Protein AF-A0A9P8LD90-F1 (afdb_monomer_lite)

Organism: NCBI:txid265104

InterPro domains:
  IPR002119 Histone H2A [PR00620] (6-20)
  IPR002119 Histone H2A [PR00620] (33-51)
  IPR002119 Histone H2A [PTHR23430] (2-52)
  IPR002119 Histone H2A [SM00414] (2-56)
  IPR009072 Histone-fold [G3DSA:1.10.20.10] (1-63)
  IPR009072 Histone-fold [SSF47113] (3-52)
  IPR032454 Histone H2A, C-terminal domain [PF16211] (26-58)

Radius of gyration: 17.79 Å; chains: 1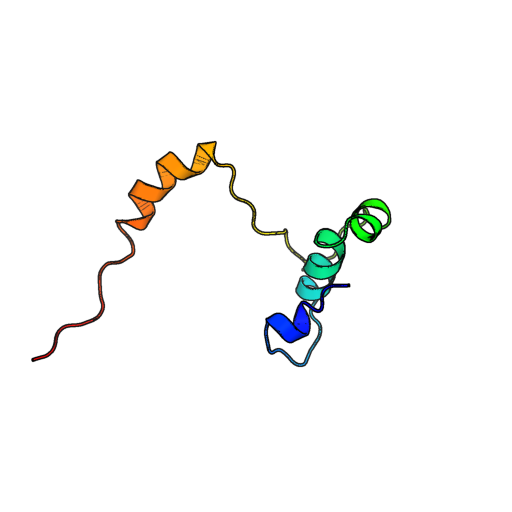; bounding box: 36×28×50 Å

Structure (mmCIF, N/CA/C/O backbone):
data_AF-A0A9P8LD90-F1
#
_entry.id   AF-A0A9P8LD90-F1
#
loop_
_atom_site.group_PDB
_atom_site.id
_atom_site.type_symbol
_atom_site.label_atom_id
_atom_site.label_alt_id
_atom_site.label_comp_id
_atom_site.label_asym_id
_atom_si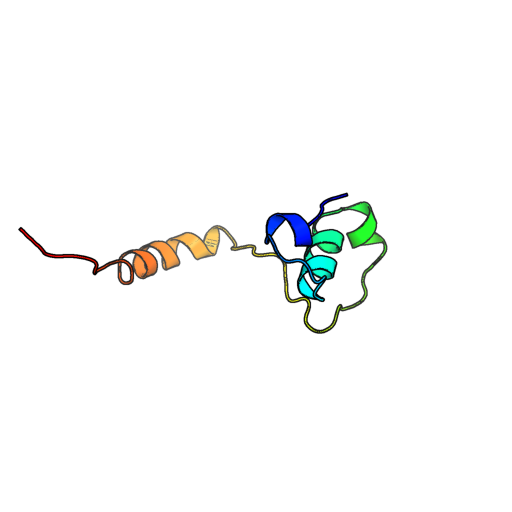te.label_entity_id
_atom_site.label_seq_id
_atom_site.pdbx_PDB_ins_code
_atom_site.Cartn_x
_atom_site.Cartn_y
_atom_site.Cartn_z
_atom_site.occupancy
_atom_site.B_iso_or_equiv
_atom_site.auth_seq_id
_atom_site.auth_comp_id
_atom_site.auth_asym_id
_atom_site.auth_atom_id
_atom_site.pdbx_PDB_model_num
ATOM 1 N N . MET A 1 1 ? 12.129 5.536 1.098 1.00 51.47 1 MET A N 1
ATOM 2 C CA . MET A 1 1 ? 11.798 4.284 1.828 1.00 51.47 1 MET A CA 1
ATOM 3 C C . MET A 1 1 ? 11.025 4.548 3.120 1.00 51.47 1 MET A C 1
ATOM 5 O O . MET A 1 1 ? 11.589 5.033 4.097 1.00 51.47 1 MET A O 1
ATOM 9 N N . ARG A 1 2 ? 9.725 4.232 3.131 1.00 62.47 2 ARG A N 1
ATOM 10 C CA . ARG A 1 2 ? 8.814 4.447 4.270 1.00 62.47 2 ARG A CA 1
ATOM 11 C C . ARG A 1 2 ? 8.625 3.145 5.063 1.00 62.47 2 ARG A C 1
ATOM 13 O O . ARG A 1 2 ? 8.306 2.114 4.481 1.00 62.47 2 ARG A O 1
ATOM 20 N N . ASN A 1 3 ? 8.808 3.179 6.385 1.00 75.94 3 ASN A N 1
ATOM 21 C CA . ASN A 1 3 ? 8.748 1.991 7.250 1.00 75.94 3 ASN A CA 1
ATOM 22 C C . ASN A 1 3 ? 7.368 1.815 7.912 1.00 75.94 3 ASN A C 1
ATOM 24 O O . ASN A 1 3 ? 7.216 1.983 9.121 1.00 75.94 3 ASN A O 1
ATOM 28 N N . ALA A 1 4 ? 6.377 1.379 7.130 1.00 78.25 4 ALA A N 1
ATOM 29 C CA . ALA A 1 4 ? 4.979 1.263 7.570 1.00 78.25 4 ALA A CA 1
ATOM 30 C C . ALA A 1 4 ? 4.758 0.364 8.810 1.00 78.25 4 ALA A C 1
ATOM 32 O O . ALA A 1 4 ? 3.852 0.609 9.603 1.00 78.25 4 ALA A O 1
ATOM 33 N N . ALA A 1 5 ? 5.583 -0.671 9.008 1.00 74.31 5 ALA A N 1
ATOM 34 C CA . ALA A 1 5 ? 5.478 -1.547 10.180 1.00 74.31 5 ALA A CA 1
ATOM 35 C C . ALA A 1 5 ? 5.886 -0.842 11.490 1.00 74.31 5 ALA A C 1
ATOM 37 O O . ALA A 1 5 ? 5.287 -1.084 12.539 1.00 74.31 5 ALA A O 1
ATOM 38 N N . LYS A 1 6 ? 6.878 0.061 11.426 1.00 77.06 6 LYS A N 1
ATOM 39 C CA . LYS A 1 6 ? 7.300 0.865 12.583 1.00 77.06 6 LYS A CA 1
ATOM 40 C C . LYS A 1 6 ? 6.244 1.912 12.928 1.00 77.06 6 LYS A C 1
ATOM 42 O O . LYS A 1 6 ? 5.955 2.100 14.107 1.00 77.06 6 LYS A O 1
ATOM 47 N N . ASP A 1 7 ? 5.618 2.502 11.912 1.00 78.56 7 ASP A N 1
ATOM 48 C CA . ASP A 1 7 ? 4.569 3.514 12.080 1.00 78.56 7 ASP A CA 1
ATOM 49 C C . ASP A 1 7 ? 3.334 2.953 12.811 1.00 78.56 7 ASP A C 1
ATOM 51 O O . ASP A 1 7 ? 2.742 3.633 13.647 1.00 78.56 7 ASP A O 1
ATOM 55 N N . LEU A 1 8 ? 2.987 1.681 12.573 1.00 77.31 8 LEU A N 1
ATOM 56 C CA . LEU A 1 8 ? 1.899 0.987 13.278 1.00 77.31 8 LEU A CA 1
ATOM 57 C C . LEU A 1 8 ? 2.308 0.366 14.630 1.00 77.31 8 LEU A C 1
ATOM 59 O O . LEU A 1 8 ? 1.483 -0.293 15.260 1.00 77.31 8 LEU A O 1
ATOM 63 N N . LYS A 1 9 ? 3.552 0.564 15.098 1.00 78.25 9 LYS A N 1
ATOM 64 C CA . LYS A 1 9 ? 4.099 -0.008 16.350 1.00 78.25 9 LYS A CA 1
ATOM 65 C C . LYS A 1 9 ? 3.969 -1.536 16.454 1.00 78.25 9 LYS A C 1
ATOM 67 O O . LYS A 1 9 ? 3.865 -2.090 17.549 1.00 78.25 9 LYS A O 1
ATOM 72 N N . VAL A 1 10 ? 3.999 -2.239 15.326 1.00 81.44 10 VAL A N 1
ATOM 73 C CA . VAL A 1 10 ? 3.860 -3.700 15.264 1.00 81.44 10 VAL A CA 1
ATOM 74 C C . VAL A 1 10 ? 5.192 -4.356 14.907 1.00 81.44 10 VAL A C 1
ATOM 76 O O . VAL A 1 10 ? 5.914 -3.898 14.027 1.00 81.44 10 VAL A O 1
ATOM 79 N N . LYS A 1 11 ? 5.531 -5.457 15.592 1.00 79.25 11 LYS A N 1
ATOM 80 C CA . LYS A 1 11 ? 6.810 -6.171 15.393 1.00 79.25 11 LYS A CA 1
ATOM 81 C C . LYS A 1 11 ? 6.828 -7.072 14.151 1.00 79.25 11 LYS A C 1
ATOM 83 O O . LYS A 1 11 ? 7.900 -7.386 13.649 1.00 79.25 11 LYS A O 1
ATOM 88 N N . ARG A 1 12 ? 5.659 -7.506 13.660 1.00 86.38 12 ARG A N 1
ATOM 89 C CA . ARG A 1 12 ? 5.526 -8.413 12.507 1.00 86.38 12 ARG A CA 1
ATOM 90 C C . ARG A 1 12 ? 5.106 -7.641 11.258 1.00 86.38 12 ARG A C 1
ATOM 92 O O . ARG A 1 12 ? 4.156 -6.860 11.293 1.00 86.38 12 ARG A O 1
ATOM 99 N N . ILE A 1 13 ? 5.787 -7.897 10.143 1.00 87.94 13 ILE A N 1
ATOM 100 C CA . ILE A 1 13 ? 5.413 -7.350 8.837 1.00 87.94 13 ILE A CA 1
ATOM 101 C C . ILE A 1 13 ? 4.182 -8.110 8.326 1.00 87.94 13 ILE A C 1
ATOM 103 O O . ILE A 1 13 ? 4.183 -9.336 8.282 1.00 87.94 13 ILE A O 1
ATOM 107 N N . THR A 1 14 ? 3.122 -7.385 7.973 1.00 89.50 14 THR A N 1
ATOM 108 C CA . THR A 1 14 ? 1.893 -7.928 7.389 1.00 89.50 14 THR A CA 1
ATOM 109 C C . THR A 1 14 ? 1.810 -7.526 5.913 1.00 89.50 14 THR A C 1
ATOM 111 O O . THR A 1 14 ? 2.463 -6.553 5.513 1.00 89.50 14 THR A O 1
ATOM 114 N N . PRO A 1 15 ? 0.978 -8.200 5.097 1.00 90.81 15 PRO A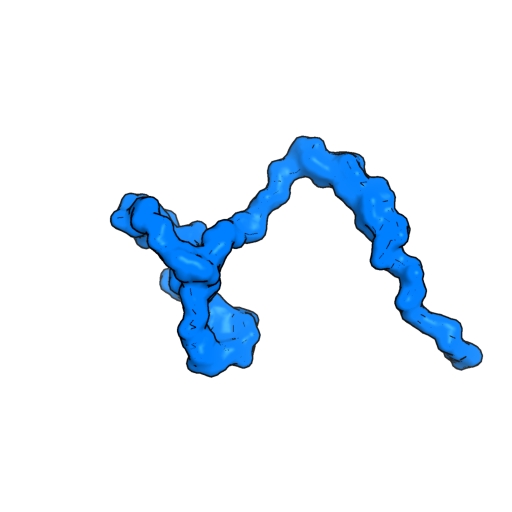 N 1
ATOM 115 C CA . PRO A 1 15 ? 0.786 -7.822 3.694 1.00 90.81 15 PRO A CA 1
ATOM 116 C C . PRO A 1 15 ? 0.344 -6.362 3.513 1.00 90.81 15 PRO A C 1
ATOM 118 O O . PRO A 1 15 ? 0.700 -5.712 2.531 1.00 90.81 15 PRO A O 1
ATOM 121 N N . ARG A 1 16 ? -0.353 -5.796 4.510 1.00 89.88 16 ARG A N 1
ATOM 122 C CA . ARG A 1 16 ? -0.726 -4.379 4.539 1.00 89.88 16 ARG A CA 1
ATOM 123 C C . ARG A 1 16 ? 0.481 -3.442 4.586 1.00 89.88 16 ARG A C 1
ATOM 125 O O . ARG A 1 16 ? 0.461 -2.414 3.918 1.00 89.88 16 ARG A O 1
ATOM 132 N N . HIS A 1 17 ? 1.527 -3.773 5.342 1.00 90.12 17 HIS A N 1
ATOM 133 C CA . HIS A 1 17 ? 2.730 -2.934 5.410 1.00 90.12 17 HIS A CA 1
ATOM 134 C C . HIS A 1 17 ? 3.478 -2.915 4.076 1.00 90.12 17 HIS A C 1
ATOM 136 O O . HIS A 1 17 ? 3.953 -1.858 3.675 1.00 90.12 17 HIS A O 1
ATOM 142 N N . LEU A 1 18 ? 3.530 -4.055 3.376 1.00 87.94 18 LEU A N 1
ATOM 143 C CA . LEU A 1 18 ? 4.116 -4.143 2.036 1.00 87.94 18 LEU A CA 1
ATOM 144 C C . LEU A 1 18 ? 3.335 -3.279 1.046 1.00 87.94 18 LEU A C 1
ATOM 146 O O . LEU A 1 18 ? 3.920 -2.451 0.356 1.00 87.94 18 LEU A O 1
ATOM 150 N N . GLN A 1 19 ? 2.006 -3.402 1.047 1.00 90.56 19 GLN A N 1
ATOM 151 C CA . GLN A 1 19 ? 1.148 -2.599 0.180 1.00 90.56 19 GLN A CA 1
ATOM 152 C C . GLN A 1 19 ? 1.309 -1.093 0.439 1.00 90.56 19 GLN A C 1
ATOM 154 O O . GLN A 1 19 ? 1.388 -0.317 -0.507 1.00 90.56 19 GLN A O 1
ATOM 159 N N . LEU A 1 20 ? 1.375 -0.666 1.705 1.00 90.00 20 LEU A N 1
ATOM 160 C CA . LEU A 1 20 ? 1.562 0.746 2.063 1.00 90.00 20 LEU A CA 1
ATOM 161 C C . LEU A 1 20 ? 2.952 1.278 1.695 1.00 90.00 20 LEU A C 1
ATOM 163 O O . LEU A 1 20 ? 3.068 2.444 1.330 1.00 90.00 20 LEU A O 1
ATOM 167 N N . ALA A 1 21 ? 3.991 0.447 1.800 1.00 88.75 21 ALA A N 1
ATOM 168 C CA . ALA A 1 21 ? 5.348 0.831 1.424 1.00 88.75 21 ALA A CA 1
ATOM 169 C C . ALA A 1 21 ? 5.499 0.959 -0.099 1.00 88.75 21 ALA A C 1
ATOM 171 O O . ALA A 1 21 ? 6.078 1.935 -0.556 1.00 88.75 21 ALA A O 1
ATOM 172 N N . ILE A 1 22 ? 4.931 0.021 -0.867 1.00 89.38 22 ILE A N 1
ATOM 173 C CA . ILE A 1 22 ? 5.002 0.014 -2.338 1.00 89.38 22 ILE A CA 1
ATOM 174 C C . ILE A 1 22 ? 4.153 1.139 -2.930 1.00 89.38 22 ILE A C 1
ATOM 176 O O . ILE A 1 22 ? 4.648 1.923 -3.721 1.00 89.38 22 ILE A O 1
ATOM 180 N N . ARG A 1 23 ? 2.888 1.277 -2.509 1.00 89.75 23 ARG A N 1
ATOM 181 C CA . ARG A 1 23 ? 1.986 2.329 -3.022 1.00 89.75 23 ARG A CA 1
ATOM 182 C C . ARG A 1 23 ? 2.294 3.725 -2.473 1.00 89.75 23 ARG A C 1
ATOM 184 O O . ARG A 1 23 ? 1.639 4.688 -2.855 1.00 89.75 23 ARG A O 1
ATOM 191 N N . GLY A 1 24 ? 3.218 3.826 -1.520 1.00 86.19 24 GLY A N 1
ATOM 192 C CA . GLY A 1 24 ? 3.691 5.087 -0.953 1.00 86.19 24 GLY A CA 1
ATOM 193 C C . GLY A 1 24 ? 5.001 5.584 -1.565 1.00 86.19 24 GLY A C 1
ATOM 194 O O . GLY A 1 24 ? 5.510 6.597 -1.088 1.00 86.19 24 GLY A O 1
ATOM 195 N N . ASP A 1 25 ? 5.549 4.868 -2.548 1.00 90.06 25 ASP A N 1
ATOM 196 C CA . ASP A 1 25 ? 6.830 5.138 -3.195 1.00 90.06 25 ASP A CA 1
ATOM 197 C C . ASP A 1 25 ? 6.641 5.059 -4.721 1.00 90.06 25 ASP A C 1
ATOM 199 O O . ASP A 1 25 ? 6.156 4.056 -5.240 1.00 90.06 25 ASP A O 1
ATOM 203 N N . GLU A 1 26 ? 6.948 6.142 -5.437 1.00 88.12 26 GLU A N 1
ATOM 204 C CA . GLU A 1 26 ? 6.601 6.287 -6.861 1.00 88.12 26 GLU A CA 1
ATOM 205 C C . GLU A 1 26 ? 7.377 5.319 -7.769 1.00 88.12 26 GLU A C 1
ATOM 207 O O . GLU A 1 26 ? 6.833 4.800 -8.752 1.00 88.12 26 GLU A O 1
ATOM 212 N N . GLU A 1 27 ? 8.631 5.026 -7.421 1.00 91.25 27 GLU A N 1
ATOM 213 C CA . GLU A 1 27 ? 9.478 4.104 -8.181 1.00 91.25 27 GLU A CA 1
ATOM 214 C C . GLU A 1 27 ? 8.967 2.666 -8.033 1.00 91.25 27 GLU A C 1
ATOM 216 O O . GLU A 1 27 ? 8.824 1.934 -9.019 1.00 91.25 27 GLU A O 1
ATOM 221 N N . LEU A 1 28 ? 8.617 2.271 -6.805 1.00 89.88 28 LEU A N 1
ATOM 222 C CA . LEU A 1 28 ? 8.095 0.936 -6.516 1.00 89.88 28 LEU A CA 1
ATOM 223 C C . LEU A 1 28 ? 6.669 0.726 -7.034 1.00 89.88 28 LEU A C 1
ATOM 225 O O . LEU A 1 28 ? 6.352 -0.386 -7.458 1.00 89.88 28 LEU A O 1
ATOM 229 N N . ASP A 1 29 ? 5.819 1.755 -7.033 1.00 88.81 29 ASP A N 1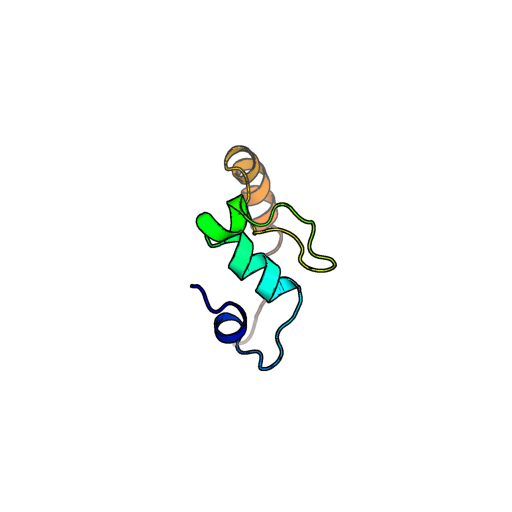
ATOM 230 C CA . ASP A 1 29 ? 4.462 1.675 -7.592 1.00 88.81 29 ASP A CA 1
ATOM 231 C C . ASP A 1 29 ? 4.487 1.404 -9.102 1.00 88.81 29 ASP A C 1
ATOM 233 O O . ASP A 1 29 ? 3.730 0.572 -9.614 1.00 88.81 29 ASP A O 1
ATOM 237 N N . THR A 1 30 ? 5.413 2.062 -9.804 1.00 90.31 30 THR A N 1
ATOM 238 C CA . THR A 1 30 ? 5.595 1.894 -11.250 1.00 90.31 30 THR A CA 1
ATOM 239 C C . THR A 1 30 ? 6.199 0.531 -11.579 1.00 90.31 30 THR A C 1
ATOM 241 O O . THR A 1 30 ? 5.759 -0.134 -12.521 1.00 90.31 30 THR A O 1
ATOM 244 N N . LEU A 1 31 ? 7.175 0.086 -10.783 1.00 93.19 31 LEU A N 1
ATOM 245 C CA . LEU A 1 31 ? 7.851 -1.196 -10.965 1.00 93.19 31 LEU A CA 1
ATOM 246 C C . LEU A 1 31 ? 6.949 -2.394 -10.618 1.00 93.19 31 LEU A C 1
ATOM 248 O O . LEU A 1 31 ? 6.979 -3.416 -11.305 1.00 93.19 31 LEU A O 1
ATOM 252 N N . ILE A 1 32 ? 6.131 -2.287 -9.566 1.00 87.81 32 ILE A N 1
ATOM 253 C CA . ILE A 1 32 ? 5.328 -3.392 -9.026 1.00 87.81 32 ILE A CA 1
ATOM 254 C C . ILE A 1 32 ? 3.835 -3.126 -9.258 1.00 87.81 32 ILE A C 1
ATOM 256 O O . ILE A 1 32 ? 3.086 -2.690 -8.381 1.00 87.81 32 ILE A O 1
ATOM 260 N N . ARG A 1 33 ? 3.360 -3.505 -10.449 1.00 87.62 33 ARG A N 1
ATOM 261 C CA . ARG A 1 33 ? 1.925 -3.503 -10.796 1.00 87.62 33 ARG A CA 1
ATOM 262 C C . ARG A 1 33 ? 1.142 -4.729 -10.315 1.00 87.62 33 ARG A C 1
ATOM 264 O O . ARG A 1 33 ? -0.079 -4.753 -10.452 1.00 87.62 33 ARG A O 1
ATOM 271 N N . ALA A 1 34 ? 1.813 -5.726 -9.742 1.00 89.44 34 ALA A N 1
ATOM 272 C CA . ALA A 1 34 ? 1.173 -6.941 -9.247 1.00 89.44 34 ALA A CA 1
ATOM 273 C C . ALA A 1 34 ? 0.206 -6.668 -8.075 1.00 89.44 34 ALA A C 1
ATOM 275 O O . ALA A 1 34 ? 0.371 -5.725 -7.295 1.00 89.44 34 ALA A O 1
ATOM 276 N N . THR A 1 35 ? -0.812 -7.519 -7.935 1.00 88.19 35 THR A N 1
ATOM 277 C CA . THR A 1 35 ? -1.752 -7.467 -6.810 1.00 88.19 35 THR A CA 1
ATOM 278 C C . THR A 1 35 ? -1.149 -8.145 -5.584 1.00 88.19 35 THR A C 1
ATOM 280 O O . THR A 1 35 ? -0.815 -9.326 -5.624 1.00 88.19 35 THR A O 1
ATOM 283 N N . ILE A 1 36 ? -1.062 -7.423 -4.465 1.00 88.25 36 ILE A N 1
ATOM 284 C CA . ILE A 1 36 ? -0.644 -8.005 -3.185 1.00 88.25 36 ILE A CA 1
ATOM 285 C C . ILE A 1 36 ? -1.865 -8.547 -2.446 1.00 88.25 36 ILE A C 1
ATOM 287 O O . ILE A 1 36 ? -2.750 -7.793 -2.026 1.00 88.25 36 ILE A O 1
ATOM 291 N N . ALA A 1 37 ? -1.900 -9.867 -2.266 1.00 90.56 37 ALA A N 1
ATOM 292 C CA . ALA A 1 37 ? -2.946 -10.537 -1.503 1.00 90.56 37 ALA A CA 1
ATOM 293 C C . ALA A 1 37 ? -2.996 -10.000 -0.061 1.00 90.56 37 ALA A C 1
ATOM 295 O O . ALA A 1 37 ? -1.962 -9.791 0.570 1.00 90.56 37 ALA A O 1
ATOM 296 N N . PHE A 1 38 ? -4.204 -9.758 0.459 1.00 87.94 38 PHE A N 1
ATOM 297 C CA . PHE A 1 38 ? -4.449 -9.205 1.803 1.00 87.94 38 PHE A CA 1
ATOM 298 C C . PHE A 1 38 ? -3.836 -7.810 2.077 1.00 87.94 38 PHE A C 1
ATOM 300 O O . PHE A 1 38 ? -3.779 -7.372 3.226 1.00 87.94 38 PHE 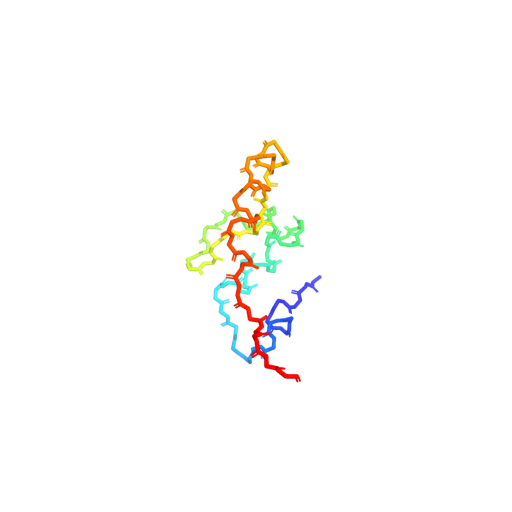A O 1
ATOM 307 N N . GLY A 1 39 ? -3.393 -7.084 1.042 1.00 85.44 39 GLY A N 1
ATOM 308 C CA . GLY A 1 39 ? -2.773 -5.760 1.180 1.00 85.44 39 GLY A CA 1
ATOM 309 C C . GLY A 1 39 ? -3.758 -4.586 1.280 1.00 85.44 39 GLY A C 1
ATOM 310 O O . GLY A 1 39 ? -3.440 -3.558 1.880 1.00 85.44 39 GLY A O 1
ATOM 311 N N . GLY A 1 40 ? -4.965 -4.713 0.720 1.00 89.31 40 GLY A N 1
ATOM 312 C CA . GLY A 1 40 ? -5.948 -3.622 0.632 1.00 89.31 40 GLY A CA 1
ATOM 313 C C . GLY A 1 40 ? -5.479 -2.436 -0.233 1.00 89.31 40 GLY A C 1
ATOM 314 O O . GLY A 1 40 ? -4.589 -2.571 -1.067 1.00 89.31 40 GLY A O 1
ATOM 315 N N . VAL A 1 41 ? -6.060 -1.247 -0.027 1.00 88.06 41 VAL A N 1
ATOM 316 C CA . VAL A 1 41 ? -5.750 -0.023 -0.808 1.00 88.06 41 VAL A CA 1
ATOM 317 C C . VAL A 1 41 ? -5.329 1.151 0.072 1.00 88.06 41 VAL A C 1
ATOM 319 O O . VAL A 1 41 ? -5.664 1.174 1.259 1.00 88.06 41 VAL A O 1
ATOM 322 N N . LEU A 1 42 ? -4.578 2.110 -0.473 1.00 87.00 42 LEU A N 1
ATOM 323 C CA . LEU A 1 42 ? -4.225 3.331 0.253 1.00 87.00 42 LEU A CA 1
ATOM 324 C C . LEU A 1 42 ? -5.507 4.142 0.545 1.00 87.00 42 LEU A C 1
ATOM 326 O O . LEU A 1 42 ? -6.320 4.311 -0.364 1.00 87.00 42 LEU A O 1
ATOM 330 N N . PRO A 1 43 ? -5.736 4.621 1.782 1.00 87.44 43 PRO A N 1
ATOM 331 C CA . PRO A 1 43 ? -6.928 5.403 2.092 1.00 87.44 43 PRO A CA 1
ATOM 332 C C . PRO A 1 43 ? -6.952 6.711 1.291 1.00 87.44 43 PRO A C 1
ATOM 334 O O . PRO A 1 43 ? -6.100 7.575 1.482 1.00 87.44 43 PRO A O 1
ATOM 337 N N . HIS A 1 44 ? -7.940 6.863 0.411 1.00 87.38 44 HIS A N 1
ATOM 338 C CA . HIS A 1 44 ? -8.166 8.082 -0.357 1.00 87.38 44 HIS A CA 1
ATOM 339 C C . HIS A 1 44 ? -9.669 8.297 -0.543 1.00 87.38 44 HIS A C 1
ATOM 341 O O . HIS A 1 44 ? -10.378 7.401 -0.997 1.00 87.38 44 HIS A O 1
ATOM 347 N N . ILE A 1 45 ? -10.162 9.482 -0.179 1.00 87.69 45 ILE A N 1
ATOM 348 C CA . ILE A 1 45 ? -11.564 9.870 -0.361 1.00 87.69 45 ILE A CA 1
ATOM 349 C C . ILE A 1 45 ? -11.595 11.041 -1.338 1.00 87.69 45 ILE A C 1
ATOM 351 O O . ILE A 1 45 ? -10.972 12.074 -1.090 1.00 87.69 45 ILE A O 1
ATOM 355 N N . ASN A 1 46 ? -12.336 10.890 -2.436 1.00 88.25 46 ASN A N 1
ATOM 356 C CA . ASN A 1 46 ? -12.520 11.966 -3.403 1.00 88.25 46 ASN A CA 1
ATOM 357 C C . ASN A 1 46 ? -13.277 13.138 -2.750 1.00 88.25 46 ASN A C 1
ATOM 359 O O . ASN A 1 46 ? -14.308 12.931 -2.106 1.00 88.25 46 ASN A O 1
ATOM 363 N N . ARG A 1 47 ? -12.790 14.372 -2.941 1.00 83.56 47 ARG A N 1
ATOM 364 C CA . ARG A 1 47 ? -13.368 15.582 -2.328 1.00 83.56 47 ARG A CA 1
ATOM 365 C C . ARG A 1 47 ? -14.849 15.772 -2.654 1.00 83.56 47 ARG A C 1
ATOM 367 O O . ARG A 1 47 ? -15.595 16.209 -1.784 1.00 83.56 47 ARG A O 1
ATOM 374 N N . ALA A 1 48 ? -15.291 15.377 -3.848 1.00 85.56 48 ALA A N 1
ATOM 375 C CA . ALA A 1 48 ? -16.697 15.459 -4.248 1.00 85.56 48 ALA A CA 1
ATOM 376 C C . ALA A 1 48 ? -17.630 14.635 -3.337 1.00 85.56 48 ALA A C 1
ATOM 378 O O . ALA A 1 48 ? -18.806 14.958 -3.184 1.00 85.56 48 ALA A O 1
ATOM 379 N N . LEU A 1 49 ? -17.105 13.585 -2.699 1.00 83.25 49 LEU A N 1
ATOM 380 C CA . LEU A 1 49 ? -17.866 12.709 -1.810 1.00 83.25 49 LEU A CA 1
ATOM 381 C C . LEU A 1 49 ? -17.897 13.210 -0.357 1.00 83.25 49 LEU A C 1
ATOM 383 O O . LEU A 1 49 ? -18.744 12.761 0.414 1.00 83.25 49 LEU A O 1
ATOM 387 N N . LEU A 1 50 ? -17.028 14.154 0.029 1.00 7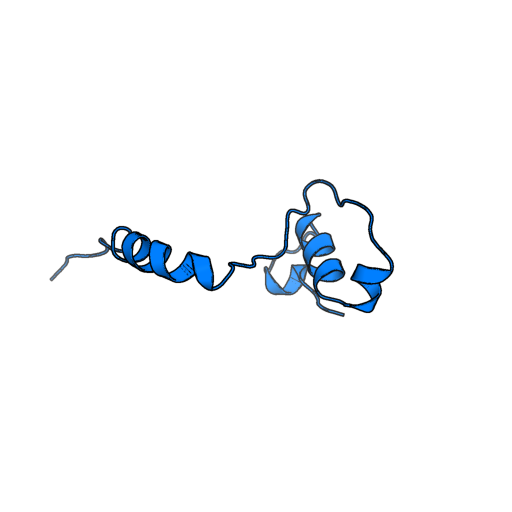9.94 50 LEU A N 1
ATOM 388 C CA . LEU A 1 50 ? -16.931 14.643 1.412 1.00 79.94 50 LEU A CA 1
ATOM 389 C C . LEU A 1 50 ? -18.174 15.430 1.857 1.00 79.94 50 LEU A C 1
ATOM 391 O O . LEU A 1 50 ? -18.610 15.269 2.997 1.00 79.94 50 LEU A O 1
ATOM 395 N N . LEU A 1 51 ? -18.805 16.188 0.952 1.00 73.31 51 LEU A N 1
ATOM 396 C CA . LEU A 1 51 ? -19.988 17.012 1.250 1.00 73.31 51 LEU A CA 1
ATOM 397 C C . LEU A 1 51 ? -21.198 16.191 1.741 1.00 73.31 51 LEU A C 1
ATOM 399 O O . LEU A 1 51 ? -22.013 16.688 2.512 1.00 73.31 51 LEU A O 1
ATOM 403 N N . LYS A 1 52 ? -21.302 14.912 1.352 1.00 60.91 52 LYS A N 1
ATOM 404 C CA . LYS A 1 52 ? -22.353 13.994 1.839 1.00 60.91 52 LYS A CA 1
ATOM 405 C C . LYS A 1 52 ? -21.980 13.290 3.151 1.00 60.91 52 LYS A C 1
ATOM 407 O O . LYS A 1 52 ? -22.856 12.775 3.843 1.00 60.91 52 LYS A O 1
ATOM 412 N N . VAL A 1 53 ? -20.694 13.249 3.506 1.00 57.91 53 VAL A N 1
ATOM 413 C CA . VAL A 1 53 ? -20.184 12.524 4.684 1.00 57.91 53 VAL A CA 1
ATOM 414 C C . VAL A 1 53 ? -20.158 13.403 5.934 1.00 57.91 53 VAL A C 1
ATOM 416 O O . VAL A 1 53 ? -20.369 12.873 7.024 1.00 57.91 53 VAL A O 1
ATOM 419 N N . GLU A 1 54 ? -19.994 14.726 5.822 1.00 56.25 54 GLU A N 1
ATOM 420 C CA . GLU A 1 54 ? -20.086 15.621 6.993 1.00 56.25 54 GLU A CA 1
ATOM 421 C C . GLU A 1 54 ? -21.451 15.537 7.695 1.00 56.25 54 GLU A C 1
ATOM 423 O O . GLU A 1 54 ? -21.510 15.537 8.927 1.00 56.25 54 GLU A O 1
ATOM 428 N N . GLN A 1 55 ? -22.537 15.337 6.938 1.00 51.25 55 GLN A N 1
ATOM 429 C CA . GLN A 1 55 ? -23.867 15.079 7.505 1.00 51.25 55 GLN A CA 1
ATOM 430 C C . GLN A 1 55 ? -23.923 13.758 8.294 1.00 51.25 55 GLN A C 1
ATOM 432 O O . GLN A 1 55 ? -24.579 13.688 9.330 1.00 51.25 55 GLN A O 1
ATOM 437 N N . LYS A 1 56 ? -23.178 12.728 7.866 1.00 52.22 56 LYS A N 1
ATOM 438 C CA . LYS A 1 56 ? -23.140 11.404 8.514 1.00 52.22 56 LYS A CA 1
ATOM 439 C C . LYS A 1 56 ? -22.144 11.326 9.682 1.00 52.22 56 LYS A C 1
ATOM 441 O O . LYS A 1 56 ? -22.312 10.513 10.589 1.00 52.22 56 LYS A O 1
ATOM 446 N N . LYS A 1 57 ? -21.110 12.176 9.690 1.00 50.84 57 LYS A N 1
ATOM 447 C CA . LYS A 1 57 ? -20.113 12.246 10.773 1.00 50.84 57 LYS A CA 1
ATOM 448 C C . LYS A 1 57 ? -20.643 13.012 11.995 1.00 50.84 57 LYS A C 1
ATOM 450 O O . LYS A 1 57 ? -20.296 12.643 13.113 1.00 50.84 57 LYS A O 1
ATOM 455 N N . LYS A 1 58 ? -21.554 13.985 11.811 1.00 47.59 58 LYS A N 1
ATOM 456 C CA . LYS A 1 58 ? -22.287 14.631 12.923 1.00 47.59 58 LYS A CA 1
ATOM 457 C C . LYS A 1 58 ? -23.241 13.682 13.663 1.00 47.59 58 LYS A C 1
ATOM 459 O O . LYS A 1 58 ? -23.462 13.877 14.851 1.00 47.59 58 LYS A O 1
ATOM 464 N N . SER A 1 59 ? -23.757 12.635 13.015 1.00 44.00 59 SER A N 1
ATOM 465 C CA . SER A 1 59 ? -24.692 11.683 13.640 1.00 44.00 59 SER A CA 1
ATOM 466 C C . SER A 1 59 ? -24.034 10.518 14.397 1.00 44.00 59 SER A C 1
ATOM 468 O O . SER A 1 59 ? -24.741 9.770 15.061 1.00 44.00 59 SER A O 1
ATOM 470 N N . ALA A 1 60 ? -22.707 10.340 14.320 1.00 47.59 60 ALA A N 1
ATOM 471 C CA . ALA A 1 60 ? -22.003 9.197 14.930 1.00 47.59 60 ALA A CA 1
ATOM 472 C C . ALA A 1 60 ? -21.028 9.575 16.068 1.00 47.59 60 ALA A C 1
ATOM 474 O O . ALA A 1 60 ? -20.327 8.710 16.585 1.00 47.59 60 ALA A O 1
ATOM 475 N N . GLY A 1 61 ? -20.973 10.853 16.464 1.00 38.88 61 GLY A N 1
ATOM 476 C CA . GLY A 1 61 ? -20.072 11.371 17.505 1.00 38.88 61 GLY A CA 1
ATOM 477 C C . GLY A 1 61 ? -20.742 11.700 18.843 1.00 38.88 61 GLY A C 1
ATOM 478 O O . GLY A 1 61 ? -20.224 12.532 19.578 1.00 38.88 61 GLY A O 1
ATOM 479 N N . GLY A 1 62 ? -21.903 11.114 19.151 1.00 39.81 62 GLY A N 1
ATOM 480 C CA . GLY A 1 62 ? -22.626 11.358 20.401 1.00 39.81 62 GLY A CA 1
ATOM 481 C C . GLY A 1 62 ? -22.600 10.160 21.347 1.00 39.81 62 GLY A C 1
ATOM 482 O O . GLY A 1 62 ? -23.462 9.296 21.214 1.00 39.81 62 GLY A O 1
ATOM 483 N N . LYS A 1 63 ? -21.639 10.139 22.289 1.00 37.22 63 LYS A N 1
ATOM 484 C CA . LYS A 1 63 ? -21.767 9.753 23.723 1.00 37.22 63 LYS A CA 1
ATOM 485 C C . LYS A 1 63 ? -20.431 9.284 24.333 1.00 37.22 63 LYS A C 1
ATOM 487 O O . LYS A 1 63 ? -20.015 8.157 24.096 1.00 37.22 63 LYS A O 1
ATOM 492 N N . ALA A 1 64 ? -19.836 10.135 25.174 1.00 31.62 64 ALA A N 1
ATOM 493 C CA . ALA A 1 64 ? -19.057 9.820 26.389 1.00 31.62 64 ALA A CA 1
ATOM 494 C C . ALA A 1 64 ? -18.639 11.168 27.026 1.00 31.62 64 ALA A C 1
ATOM 496 O O . ALA A 1 64 ? -18.023 11.973 26.344 1.00 31.62 64 ALA A O 1
ATOM 497 N N . GLY A 1 65 ? -18.950 11.542 28.264 1.00 34.44 65 GLY A N 1
ATOM 498 C CA . GLY A 1 65 ? -19.701 10.897 29.328 1.00 34.44 65 GLY A CA 1
ATOM 499 C C . GLY A 1 65 ? -20.237 11.952 30.306 1.00 34.44 65 GLY A C 1
ATOM 500 O O . GLY A 1 65 ? -19.725 13.063 30.407 1.00 34.44 65 GLY A O 1
ATOM 501 N N . THR A 1 66 ? -21.313 11.573 30.982 1.00 38.16 66 THR A N 1
ATOM 502 C CA . THR A 1 66 ? -21.833 12.166 32.213 1.00 38.16 66 THR A CA 1
ATOM 503 C C . THR A 1 66 ? -20.932 11.743 33.370 1.00 38.16 66 THR A C 1
ATOM 505 O O . THR A 1 66 ? -20.666 10.550 33.455 1.00 38.16 66 THR A O 1
ATOM 508 N N . THR A 1 67 ? -20.530 12.674 34.242 1.00 35.97 67 THR A N 1
ATOM 509 C CA . THR A 1 67 ? -20.484 12.544 35.718 1.00 35.97 67 THR A CA 1
ATOM 510 C C . THR A 1 67 ? -19.909 13.826 36.326 1.00 35.97 67 THR A C 1
ATOM 512 O O . THR A 1 67 ? -18.802 14.196 35.957 1.00 35.97 67 THR A O 1
ATOM 515 N N . ALA A 1 68 ? -20.715 14.423 37.217 1.00 34.59 68 ALA A N 1
ATOM 516 C CA . ALA A 1 68 ? -20.421 15.317 38.349 1.00 34.59 68 ALA A CA 1
ATOM 517 C C . ALA A 1 68 ? -19.257 16.318 38.248 1.00 34.59 68 ALA A C 1
ATOM 519 O O . ALA A 1 68 ? -18.085 15.888 38.280 1.00 34.59 68 ALA A O 1
#

Foldseek 3Di:
DDQQCVVVVHPDDDLQRVLCVQVVDPVSVVVDPDDRPPNDHDDDDDPVCVVVCVVVVVVPPDDDDDDD

Sequence (68 aa):
MRNAAKDLKVKRITPRHLQLAIRGDEELDTLIRATIAFGGVLPHINRALLLKVEQKKKSAGGKAGTTA

Secondary structure (DSSP, 8-state):
---HHHHTT-SS--HHHHHHHHTTSHHHHHH--S--TT--------HHHHHHHHHHHHTS--------

pLDDT: mean 74.83, std 19.12, range [31.62, 93.19]